Protein AF-M3YDJ6-F1 (afdb_monomer_lite)

Radius of gyration: 9.27 Å; chains: 1; bounding box: 21×15×24 Å

Sequence (44 aa):
MGQTALHVACQNGHKTTVQCLLDSGADINRPNVSGATPLYFACR

Structure (mmCIF, N/CA/C/O backbone):
data_AF-M3YDJ6-F1
#
_entry.id   AF-M3YDJ6-F1
#
loop_
_atom_site.group_PDB
_atom_site.id
_atom_site.type_symbol
_atom_site.label_atom_id
_atom_site.label_alt_id
_atom_site.label_comp_id
_atom_site.label_asym_id
_atom_site.label_entity_id
_atom_site.label_seq_id
_atom_site.pdbx_PDB_ins_code
_atom_site.Cartn_x
_atom_site.Cartn_y
_atom_site.Cartn_z
_atom_site.occupancy
_atom_site.B_iso_or_equiv
_atom_site.auth_seq_id
_atom_site.auth_comp_id
_atom_site.auth_asym_id
_atom_site.auth_atom_id
_atom_site.pdbx_PDB_model_num
ATOM 1 N N . MET A 1 1 ? 1.975 5.676 -14.989 1.00 60.34 1 MET A N 1
ATOM 2 C CA . MET A 1 1 ? 1.791 4.670 -13.909 1.00 60.34 1 MET A CA 1
ATOM 3 C C . MET A 1 1 ? 2.854 4.968 -12.856 1.00 60.34 1 MET A C 1
ATOM 5 O O . MET A 1 1 ? 3.831 5.595 -13.230 1.00 60.34 1 MET A O 1
ATOM 9 N N . GLY A 1 2 ? 2.664 4.685 -11.568 1.00 83.69 2 GLY A N 1
ATOM 10 C CA . GLY A 1 2 ? 3.549 5.201 -10.507 1.00 83.69 2 GLY A CA 1
ATOM 11 C C . GLY A 1 2 ? 3.291 4.525 -9.166 1.00 83.69 2 GLY A C 1
ATOM 12 O O . GLY A 1 2 ? 2.293 3.819 -9.032 1.00 83.69 2 GLY A O 1
ATOM 13 N N . GLN A 1 3 ? 4.185 4.711 -8.191 1.00 85.69 3 GLN A N 1
ATOM 14 C CA . GLN A 1 3 ? 3.914 4.271 -6.821 1.00 85.69 3 GLN A CA 1
ATOM 15 C C . GLN A 1 3 ? 2.700 5.027 -6.276 1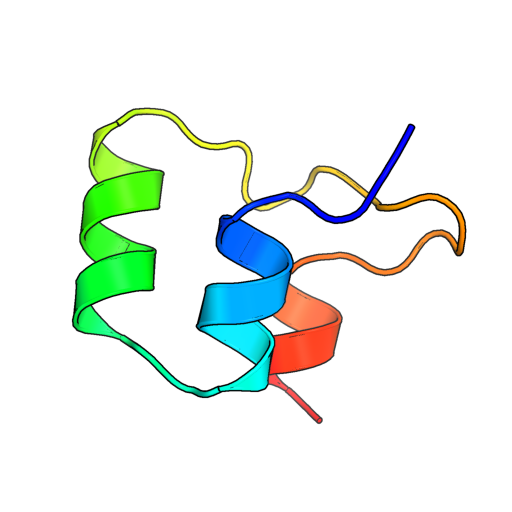.00 85.69 3 GLN A C 1
ATOM 17 O O . GLN A 1 3 ? 2.624 6.251 -6.344 1.00 85.69 3 GLN A O 1
ATOM 22 N N . THR A 1 4 ? 1.737 4.275 -5.756 1.00 93.38 4 THR A N 1
ATOM 23 C CA . THR A 1 4 ? 0.580 4.823 -5.041 1.00 93.38 4 THR A CA 1
ATOM 24 C C . THR A 1 4 ? 0.911 4.990 -3.561 1.00 93.38 4 THR A C 1
ATOM 26 O O . THR A 1 4 ? 1.867 4.393 -3.059 1.00 93.38 4 THR A O 1
ATOM 29 N N . ALA A 1 5 ? 0.069 5.727 -2.834 1.00 94.06 5 ALA A N 1
ATOM 30 C CA . ALA A 1 5 ? 0.158 5.811 -1.377 1.00 94.06 5 ALA A CA 1
ATOM 31 C C . ALA A 1 5 ? 0.174 4.420 -0.712 1.00 94.06 5 ALA A C 1
ATOM 33 O O . ALA A 1 5 ? 0.877 4.219 0.274 1.00 94.06 5 ALA A O 1
ATOM 34 N N . LEU A 1 6 ? -0.525 3.440 -1.298 1.00 95.00 6 LEU A N 1
ATOM 35 C CA . LEU A 1 6 ? -0.569 2.072 -0.788 1.00 95.00 6 LEU A CA 1
ATOM 36 C C . LEU A 1 6 ? 0.790 1.363 -0.896 1.00 95.00 6 LEU A C 1
ATOM 38 O O . LEU A 1 6 ? 1.181 0.673 0.036 1.00 95.00 6 LEU A O 1
ATOM 42 N N . HIS A 1 7 ? 1.562 1.599 -1.965 1.00 94.88 7 HIS A N 1
ATOM 43 C CA . HIS A 1 7 ? 2.922 1.053 -2.083 1.00 94.88 7 HIS A CA 1
ATOM 44 C C . HIS A 1 7 ? 3.835 1.573 -0.969 1.00 94.88 7 HIS A C 1
ATOM 46 O O . HIS A 1 7 ? 4.549 0.797 -0.339 1.00 94.88 7 HIS A O 1
ATOM 52 N N . VAL A 1 8 ? 3.783 2.882 -0.708 1.00 94.19 8 VAL A N 1
ATOM 53 C CA . VAL A 1 8 ? 4.600 3.535 0.324 1.00 94.19 8 VAL A CA 1
ATOM 54 C C . VAL A 1 8 ? 4.164 3.098 1.725 1.00 94.19 8 VAL A C 1
ATOM 56 O O . VAL A 1 8 ? 5.009 2.835 2.577 1.00 94.19 8 VAL A O 1
ATOM 59 N N . ALA A 1 9 ? 2.858 2.972 1.972 1.00 95.50 9 ALA A N 1
ATOM 60 C CA . ALA A 1 9 ? 2.340 2.502 3.254 1.00 95.50 9 ALA A CA 1
ATOM 61 C C . ALA A 1 9 ? 2.750 1.046 3.534 1.00 95.50 9 ALA A C 1
ATOM 63 O O . ALA A 1 9 ? 3.185 0.741 4.645 1.00 95.50 9 ALA A O 1
ATOM 64 N N . CYS A 1 10 ? 2.677 0.173 2.522 1.00 95.12 10 CYS A N 1
ATOM 65 C CA . CYS A 1 10 ? 3.139 -1.211 2.609 1.00 95.12 10 CYS A CA 1
ATOM 66 C C . CYS A 1 10 ? 4.651 -1.300 2.851 1.00 95.12 10 CYS A C 1
ATOM 68 O O . CYS A 1 10 ? 5.067 -2.023 3.749 1.00 95.12 10 CYS A O 1
ATOM 70 N N . GLN A 1 11 ? 5.458 -0.519 2.124 1.00 93.88 11 GLN A N 1
ATOM 71 C CA . GLN A 1 11 ? 6.918 -0.494 2.279 1.00 93.88 11 GLN A CA 1
ATOM 72 C C . GLN A 1 11 ? 7.369 -0.082 3.687 1.00 93.88 11 GLN A C 1
ATOM 74 O O . GLN A 1 11 ? 8.372 -0.586 4.180 1.00 93.88 11 GLN A O 1
ATOM 79 N N . ASN A 1 12 ? 6.645 0.838 4.328 1.00 93.56 12 ASN A N 1
ATOM 80 C CA . ASN A 1 12 ? 6.970 1.320 5.673 1.00 93.56 12 ASN A CA 1
ATOM 81 C C . ASN A 1 12 ? 6.260 0.532 6.790 1.00 93.56 12 ASN A C 1
ATOM 83 O O . ASN A 1 12 ? 6.400 0.869 7.963 1.00 93.56 12 ASN A O 1
ATOM 87 N N . GLY A 1 13 ? 5.454 -0.484 6.460 1.00 92.38 13 GLY A N 1
ATOM 88 C CA . GLY A 1 13 ? 4.694 -1.251 7.453 1.00 92.38 13 GLY A CA 1
ATOM 89 C C . GLY A 1 13 ? 3.609 -0.442 8.183 1.00 92.38 13 GLY A C 1
ATOM 90 O O . GLY A 1 13 ? 3.190 -0.814 9.281 1.00 92.38 13 GLY A O 1
ATOM 91 N N . HIS A 1 14 ? 3.127 0.659 7.597 1.00 95.25 14 HIS A N 1
ATOM 92 C CA . HIS A 1 14 ? 2.119 1.542 8.194 1.00 95.25 14 HIS A CA 1
ATOM 93 C C . HIS A 1 14 ? 0.709 0.934 8.114 1.00 95.25 14 HIS A C 1
ATOM 95 O O . HIS A 1 14 ? -0.129 1.362 7.319 1.00 95.25 14 HIS A O 1
ATOM 101 N N . LY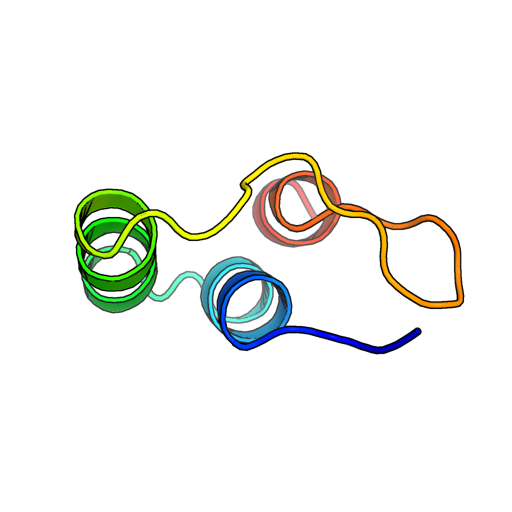S A 1 15 ? 0.430 -0.066 8.957 1.00 94.12 15 LYS A N 1
ATOM 102 C CA . LYS A 1 15 ? -0.824 -0.846 8.948 1.00 94.12 15 LYS A CA 1
ATOM 103 C C . LYS A 1 15 ? -2.091 0.016 8.990 1.00 94.12 15 LYS A C 1
ATOM 105 O O . LYS A 1 15 ? -3.009 -0.225 8.215 1.00 94.12 15 LYS A O 1
ATOM 110 N N . THR A 1 16 ? -2.132 1.046 9.836 1.00 96.50 16 THR A N 1
ATOM 111 C CA . THR A 1 16 ? -3.297 1.944 9.942 1.00 96.50 16 THR A CA 1
ATOM 112 C C . THR A 1 16 ? -3.540 2.719 8.646 1.00 96.50 16 THR A C 1
ATOM 114 O O . THR A 1 16 ? -4.676 2.849 8.199 1.00 96.50 16 THR A O 1
ATOM 117 N N . THR A 1 17 ? -2.471 3.199 8.004 1.00 96.00 17 THR A N 1
ATOM 118 C CA . THR A 1 17 ? -2.557 3.887 6.711 1.00 96.00 17 THR A CA 1
ATOM 119 C C . THR A 1 17 ? -2.986 2.928 5.604 1.00 96.00 17 THR A C 1
ATOM 121 O O . THR A 1 17 ? -3.806 3.303 4.773 1.00 96.00 17 THR A O 1
ATOM 124 N N . VAL A 1 18 ? -2.480 1.688 5.609 1.00 95.44 18 VAL A N 1
ATOM 125 C CA . VAL A 1 18 ? -2.912 0.636 4.675 1.00 95.44 18 VAL A CA 1
ATOM 126 C C . VAL A 1 18 ? -4.416 0.404 4.803 1.00 95.44 18 VAL A C 1
ATOM 128 O O . VAL A 1 18 ? -5.109 0.466 3.794 1.00 95.44 18 VAL A O 1
ATOM 131 N N . GLN A 1 19 ? -4.932 0.222 6.021 1.00 95.94 19 GLN A N 1
ATOM 132 C CA . GLN A 1 19 ? -6.362 -0.006 6.236 1.00 95.94 19 GLN A CA 1
ATOM 133 C C . GLN A 1 19 ? -7.213 1.174 5.749 1.00 95.94 19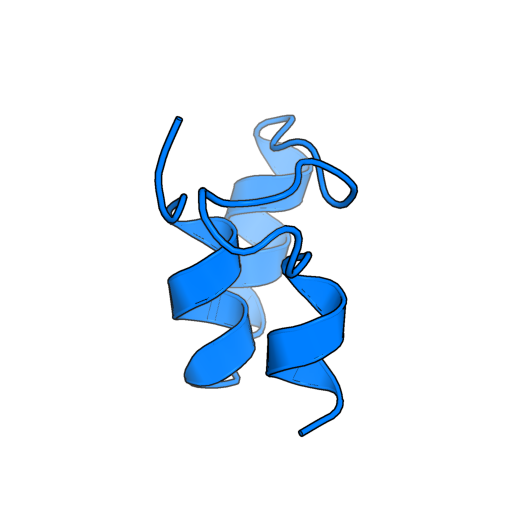 GLN A C 1
ATOM 135 O O . GLN A 1 19 ? -8.127 0.976 4.959 1.00 95.94 19 GLN A O 1
ATOM 140 N N . CYS A 1 20 ? -6.851 2.407 6.117 1.00 97.50 20 CYS A N 1
ATOM 141 C CA . CYS A 1 20 ? -7.568 3.613 5.686 1.00 97.50 20 CYS A CA 1
ATOM 142 C C . CYS A 1 20 ? -7.619 3.758 4.152 1.00 97.50 20 CYS A C 1
ATOM 144 O O . CYS A 1 20 ? -8.643 4.137 3.579 1.00 97.50 20 CYS A O 1
ATOM 146 N N . LEU A 1 21 ? -6.523 3.418 3.464 1.00 95.94 21 LEU A N 1
ATOM 147 C CA . LEU A 1 21 ? -6.471 3.430 2.003 1.00 95.94 21 LEU A CA 1
ATOM 148 C C . LEU A 1 21 ? -7.365 2.344 1.390 1.00 95.94 21 LEU A C 1
ATOM 150 O O . LEU A 1 21 ? -8.057 2.627 0.413 1.00 95.94 21 LEU A O 1
ATOM 154 N N . LEU A 1 22 ? -7.378 1.133 1.954 1.00 95.19 22 LEU A N 1
ATOM 155 C CA . LEU A 1 22 ? -8.256 0.049 1.499 1.00 95.19 22 LEU A CA 1
ATOM 156 C C . LEU A 1 22 ? -9.734 0.399 1.701 1.00 95.19 22 LEU A C 1
ATOM 158 O O . LEU A 1 22 ? -10.528 0.225 0.779 1.00 95.19 22 LEU A O 1
ATOM 162 N N . ASP A 1 23 ? -10.082 0.978 2.850 1.00 97.12 23 ASP A N 1
ATOM 163 C CA . ASP A 1 23 ? -11.442 1.435 3.156 1.00 97.12 23 ASP A CA 1
ATOM 164 C C . ASP A 1 23 ? -11.890 2.562 2.209 1.00 97.12 23 ASP A C 1
ATOM 166 O O . ASP A 1 23 ? -13.067 2.681 1.875 1.00 97.12 23 ASP A O 1
ATOM 170 N N . SER A 1 24 ? -10.938 3.359 1.714 1.00 96.50 24 SER A N 1
ATOM 171 C CA . SER A 1 24 ? -11.171 4.400 0.703 1.00 96.50 24 SER A CA 1
ATOM 172 C C . SER A 1 24 ? -11.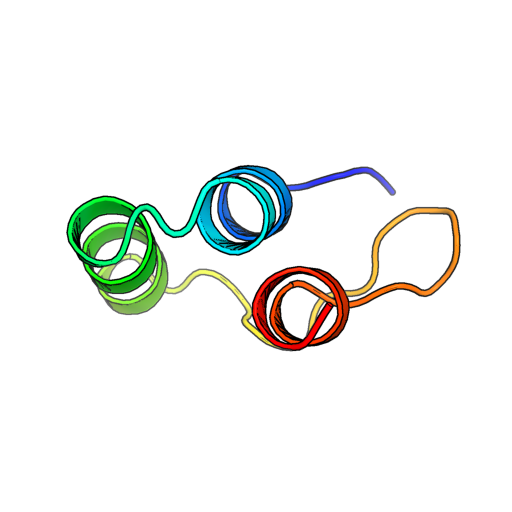272 3.853 -0.732 1.00 96.50 24 SER A C 1
ATOM 174 O O . SER A 1 24 ? -11.394 4.633 -1.676 1.00 96.50 24 SER A O 1
ATOM 176 N N . GLY A 1 25 ? -11.195 2.532 -0.926 1.00 95.19 25 GLY A N 1
ATOM 177 C CA . GLY A 1 25 ? -11.281 1.887 -2.238 1.00 95.19 25 GLY A CA 1
ATOM 178 C C . GLY A 1 25 ? -9.968 1.865 -3.024 1.00 95.19 25 GLY A C 1
ATOM 179 O O . GLY A 1 25 ? -9.987 1.743 -4.250 1.00 95.19 25 GLY A O 1
ATOM 180 N N . ALA A 1 26 ? -8.815 2.001 -2.359 1.00 94.69 26 ALA A N 1
ATOM 181 C CA . ALA A 1 26 ? -7.531 1.834 -3.028 1.00 94.69 26 ALA A CA 1
ATOM 182 C C . ALA A 1 26 ? -7.376 0.403 -3.563 1.00 94.69 26 ALA A C 1
ATOM 184 O O . ALA A 1 26 ? -7.570 -0.578 -2.847 1.00 94.69 26 ALA A O 1
ATOM 185 N N . ASP A 1 27 ? -6.961 0.290 -4.824 1.00 93.31 27 ASP A N 1
ATOM 186 C CA . ASP A 1 27 ? -6.702 -1.003 -5.449 1.00 93.31 27 ASP A CA 1
ATOM 187 C C . ASP A 1 27 ? -5.411 -1.626 -4.895 1.00 93.31 27 ASP A C 1
ATOM 189 O O . ASP A 1 27 ? -4.298 -1.158 -5.162 1.00 93.31 27 ASP A O 1
ATOM 193 N N . ILE A 1 28 ? -5.584 -2.703 -4.127 1.00 92.44 28 ILE A N 1
ATOM 194 C CA . ILE A 1 28 ? -4.504 -3.490 -3.525 1.00 92.44 28 ILE A CA 1
ATOM 195 C C . ILE A 1 28 ? -3.663 -4.252 -4.555 1.00 92.44 28 ILE A C 1
ATOM 197 O O . ILE A 1 28 ? -2.519 -4.602 -4.272 1.00 92.44 28 ILE A O 1
ATOM 201 N N . ASN A 1 29 ? -4.196 -4.477 -5.757 1.00 91.25 29 ASN A N 1
ATOM 202 C CA . ASN A 1 29 ? -3.545 -5.244 -6.816 1.00 91.25 29 ASN A CA 1
ATOM 203 C C . ASN A 1 29 ? -2.896 -4.359 -7.881 1.00 91.25 29 ASN A C 1
ATOM 205 O O . ASN A 1 29 ? -2.240 -4.877 -8.784 1.00 91.25 29 ASN A O 1
ATOM 209 N N . ARG A 1 30 ? -3.046 -3.034 -7.793 1.00 92.44 30 ARG A N 1
ATOM 210 C CA . ARG A 1 30 ? -2.528 -2.112 -8.804 1.00 92.44 30 ARG A CA 1
ATOM 211 C C . ARG A 1 30 ? -0.995 -2.128 -8.839 1.00 92.44 30 ARG A C 1
ATOM 213 O O . ARG A 1 30 ? -0.382 -1.685 -7.867 1.00 92.44 30 ARG A O 1
ATOM 220 N N . PRO A 1 31 ? -0.359 -2.537 -9.950 1.00 93.69 31 PRO A N 1
ATOM 221 C CA . PRO A 1 31 ? 1.092 -2.501 -10.063 1.00 93.69 31 PRO A CA 1
ATOM 222 C C . PRO A 1 31 ? 1.612 -1.069 -10.266 1.00 93.69 31 PRO A C 1
ATOM 224 O O . PRO A 1 31 ? 0.954 -0.213 -10.871 1.00 93.69 31 PRO A O 1
ATOM 227 N N . ASN A 1 32 ? 2.827 -0.809 -9.784 1.00 91.25 32 ASN A N 1
ATOM 228 C CA . ASN A 1 32 ? 3.586 0.399 -10.101 1.00 91.25 32 ASN A CA 1
ATOM 229 C C . ASN A 1 32 ? 4.277 0.296 -11.486 1.00 91.25 32 ASN A C 1
ATOM 231 O O . ASN A 1 32 ? 4.070 -0.649 -12.246 1.00 91.25 32 ASN A O 1
ATOM 235 N N . VAL A 1 33 ? 5.146 1.263 -11.813 1.00 90.44 33 VAL A N 1
ATOM 236 C CA . VAL A 1 33 ? 5.933 1.274 -13.071 1.00 90.44 33 VAL A CA 1
ATOM 237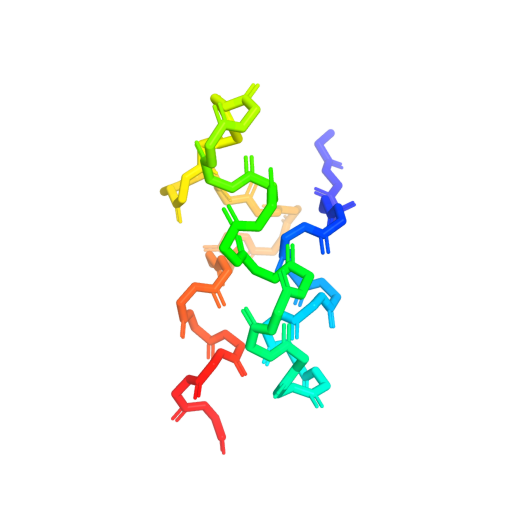 C C . VAL A 1 33 ? 6.854 0.075 -13.261 1.00 90.44 33 VAL A C 1
ATOM 239 O O . VAL A 1 33 ? 7.172 -0.258 -14.395 1.00 90.44 33 VAL A O 1
ATOM 242 N N . SER A 1 34 ? 7.301 -0.552 -12.174 1.00 90.38 34 SER A N 1
ATOM 243 C CA . SER A 1 34 ? 8.194 -1.708 -12.210 1.00 90.38 34 SER A CA 1
ATOM 244 C C . SER A 1 34 ? 7.432 -3.035 -12.146 1.00 90.38 34 SER A C 1
ATOM 246 O O . SER A 1 34 ? 8.057 -4.073 -11.970 1.00 90.38 34 SER A O 1
ATOM 248 N N . GLY A 1 35 ? 6.095 -3.015 -12.219 1.00 92.56 35 GLY A N 1
ATOM 249 C CA . GLY A 1 35 ? 5.256 -4.207 -12.072 1.00 92.56 35 GLY A CA 1
A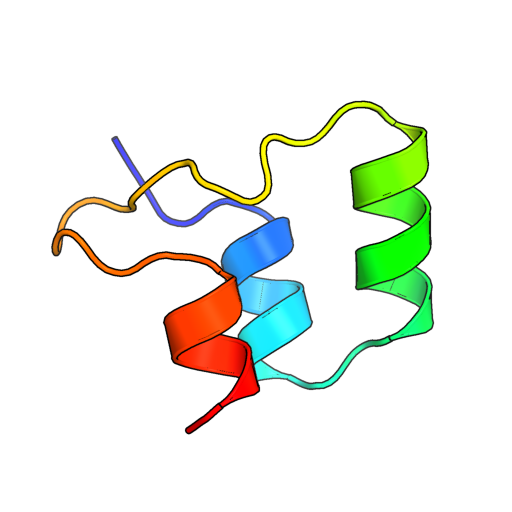TOM 250 C C . GLY A 1 35 ? 5.116 -4.714 -10.631 1.00 92.56 35 GLY A C 1
ATOM 251 O O . GLY A 1 35 ? 4.488 -5.744 -10.410 1.00 92.56 35 GLY A O 1
ATOM 252 N N . ALA A 1 36 ? 5.672 -4.008 -9.642 1.00 92.56 36 ALA A N 1
ATOM 253 C CA . ALA A 1 36 ? 5.564 -4.384 -8.237 1.00 92.56 36 ALA A CA 1
ATOM 254 C C . ALA A 1 36 ? 4.217 -3.928 -7.668 1.00 92.56 36 ALA A C 1
ATOM 256 O O . ALA A 1 36 ? 3.792 -2.800 -7.917 1.00 92.56 36 ALA A O 1
ATOM 257 N N . THR A 1 37 ? 3.567 -4.792 -6.892 1.00 94.25 37 THR A N 1
ATOM 258 C CA . THR A 1 37 ? 2.299 -4.501 -6.207 1.00 94.25 37 THR A CA 1
ATOM 259 C C . THR A 1 37 ? 2.549 -3.978 -4.791 1.00 94.25 37 THR A C 1
ATOM 261 O O . THR A 1 37 ? 3.631 -4.190 -4.240 1.00 94.25 37 THR A O 1
ATOM 264 N N . PRO A 1 38 ? 1.569 -3.335 -4.136 1.00 93.31 38 PRO A N 1
ATOM 265 C CA . PRO A 1 38 ? 1.691 -2.963 -2.729 1.00 93.31 38 PRO A CA 1
ATOM 266 C C . PRO A 1 38 ? 2.053 -4.151 -1.827 1.00 93.31 38 PRO A C 1
ATOM 268 O O . PRO A 1 38 ? 2.927 -4.029 -0.972 1.00 93.31 38 PRO A O 1
ATOM 271 N N . LEU A 1 39 ? 1.469 -5.329 -2.079 1.00 90.31 39 LEU A N 1
ATOM 272 C CA . LEU A 1 39 ? 1.770 -6.546 -1.322 1.00 90.31 39 LEU A CA 1
ATOM 273 C C . LEU A 1 39 ? 3.240 -6.978 -1.458 1.00 90.31 39 LEU A C 1
ATOM 275 O O . LEU A 1 39 ? 3.843 -7.386 -0.470 1.00 90.31 39 LEU A O 1
ATOM 279 N N . TYR A 1 40 ? 3.848 -6.811 -2.639 1.00 92.06 40 TYR A N 1
ATOM 280 C CA . TYR A 1 40 ? 5.279 -7.072 -2.834 1.00 92.06 40 TYR A CA 1
ATOM 281 C C . TYR A 1 40 ? 6.155 -6.252 -1.872 1.00 92.06 40 TYR A C 1
ATOM 283 O O . TYR A 1 40 ? 7.159 -6.753 -1.374 1.00 92.06 40 TYR A O 1
ATOM 291 N N . PHE A 1 41 ? 5.768 -5.007 -1.571 1.00 90.25 41 PHE A N 1
ATOM 292 C CA . PHE A 1 41 ? 6.478 -4.169 -0.600 1.00 90.25 41 PHE A CA 1
ATOM 293 C C . PHE A 1 41 ? 6.190 -4.547 0.858 1.00 90.25 41 PHE A C 1
ATOM 295 O O . PHE A 1 41 ? 7.049 -4.320 1.699 1.00 90.25 41 PHE A O 1
ATOM 302 N N . ALA A 1 42 ? 5.018 -5.113 1.159 1.00 90.25 42 ALA A N 1
ATOM 303 C CA . ALA A 1 42 ? 4.663 -5.558 2.509 1.00 90.25 42 ALA A CA 1
ATOM 304 C C . ALA A 1 42 ? 5.324 -6.891 2.902 1.00 90.25 42 ALA A C 1
ATOM 306 O O . ALA A 1 42 ? 5.503 -7.157 4.087 1.00 90.25 42 ALA A O 1
ATOM 307 N N . CYS A 1 43 ? 5.642 -7.739 1.920 1.00 87.75 43 CYS A N 1
ATOM 308 C CA . CYS A 1 43 ? 6.264 -9.050 2.126 1.00 87.75 43 CYS A CA 1
ATOM 309 C C . CYS A 1 43 ? 7.799 -9.042 2.004 1.00 87.75 43 CYS A C 1
ATOM 311 O O . CYS A 1 43 ? 8.404 -10.109 2.099 1.00 87.75 43 CYS A O 1
ATOM 313 N N . ARG A 1 44 ? 8.411 -7.883 1.739 1.00 74.81 44 ARG A N 1
ATOM 314 C CA . ARG A 1 44 ? 9.870 -7.713 1.666 1.00 74.81 44 ARG A CA 1
ATOM 315 C C . ARG A 1 44 ? 10.484 -7.546 3.048 1.00 74.81 44 ARG A C 1
ATOM 317 O O . ARG A 1 44 ? 11.651 -7.969 3.184 1.00 74.81 44 ARG A O 1
#

Organism: Mustela putorius furo (NCBI:txid9669)

Secondary structure (DSSP, 8-state):
----HHHHHHHTT-HHHHHHHHHTT--TT---TTS--HHHHH--

Foldseek 3Di:
DADDPLLVCLLVVVVVSNVVCVVVVNDQCDAGPVRDGSVNNNVD

InterPro domains:
  IPR002110 Ankyrin repeat [PF12796] (2-44)
  IPR002110 Ankyrin repeat [PS50088] (1-33)
  IPR002110 Ankyrin repeat [SM00248] (1-30)
  IPR036770 Ankyrin repeat-containing domain superfamily [G3DSA:1.25.40.20] (1-44)
  IPR036770 Ankyrin repeat-containing domain superfamily [SSF48403] (2-43)

pLDDT: mean 92.05, std 6.23, range [60.34, 97.5]